Protein AF-A0A5K1AX09-F1 (afdb_monomer_lite)

Radius of gyration: 34.4 Å; chains: 1; bounding box: 72×37×93 Å

Structure (mmCIF, N/CA/C/O backbone):
data_AF-A0A5K1AX09-F1
#
_entry.id   AF-A0A5K1AX09-F1
#
loop_
_atom_site.group_PDB
_atom_site.id
_atom_site.type_symbol
_atom_site.label_atom_id
_atom_site.label_alt_id
_atom_site.label_comp_id
_atom_site.label_asym_id
_atom_site.label_entity_id
_atom_site.label_seq_id
_atom_site.pdbx_PDB_ins_code
_atom_site.Cartn_x
_atom_site.Cartn_y
_atom_site.Cartn_z
_atom_site.occupancy
_atom_site.B_iso_or_equiv
_atom_site.auth_seq_id
_atom_site.auth_comp_id
_atom_site.auth_asym_id
_atom_site.auth_atom_id
_atom_site.pdbx_PDB_model_num
ATOM 1 N N . ALA A 1 1 ? -47.171 2.361 64.788 1.00 69.62 1 ALA A N 1
ATOM 2 C CA . ALA A 1 1 ? -46.345 3.445 64.204 1.00 69.62 1 ALA A CA 1
ATOM 3 C C . ALA A 1 1 ? -44.841 3.192 64.384 1.00 69.62 1 ALA A C 1
ATOM 5 O O . ALA A 1 1 ? -44.137 3.129 63.385 1.00 69.62 1 ALA A O 1
ATOM 6 N N . ALA A 1 2 ? -44.357 2.967 65.613 1.00 79.81 2 ALA A N 1
ATOM 7 C CA . ALA A 1 2 ? -42.928 2.770 65.913 1.00 79.81 2 ALA A CA 1
ATOM 8 C C . ALA A 1 2 ? -42.267 1.562 65.208 1.00 79.81 2 ALA A C 1
ATOM 10 O O . ALA A 1 2 ? -41.155 1.669 64.701 1.00 79.81 2 ALA A O 1
ATOM 11 N N . GLU A 1 3 ? -42.975 0.436 65.109 1.00 83.31 3 GLU A N 1
ATOM 12 C CA . GLU A 1 3 ? -42.517 -0.792 64.431 1.00 83.31 3 GLU A CA 1
ATOM 13 C C . GLU A 1 3 ? -42.202 -0.556 62.936 1.00 83.31 3 GLU A C 1
ATOM 15 O O . GLU A 1 3 ? -41.121 -0.890 62.451 1.00 83.31 3 GLU A O 1
ATOM 20 N N . LYS A 1 4 ? -43.083 0.169 62.228 1.00 84.25 4 LYS A N 1
ATOM 21 C CA . LYS A 1 4 ? -42.869 0.574 60.826 1.00 84.25 4 LYS A CA 1
ATOM 22 C C . LYS A 1 4 ? -41.661 1.502 60.658 1.00 84.25 4 LYS A C 1
ATOM 24 O O . LYS A 1 4 ? -40.910 1.337 59.702 1.00 84.25 4 LYS A O 1
ATOM 29 N N . MET A 1 5 ? -41.441 2.445 61.581 1.00 84.81 5 MET A N 1
ATOM 30 C CA . MET A 1 5 ? -40.250 3.310 61.550 1.00 84.81 5 MET A CA 1
ATOM 31 C C . MET A 1 5 ? -38.957 2.508 61.735 1.00 84.81 5 MET A C 1
ATOM 33 O O . MET A 1 5 ? -37.967 2.779 61.058 1.00 84.81 5 MET A O 1
ATOM 37 N N . LYS A 1 6 ? -38.972 1.486 62.597 1.00 88.62 6 LYS A N 1
ATOM 38 C CA . LYS A 1 6 ? -37.817 0.611 62.837 1.00 88.62 6 LYS A CA 1
ATOM 39 C C . LYS A 1 6 ? -37.480 -0.244 61.609 1.00 88.62 6 LYS A C 1
ATOM 41 O O . LYS A 1 6 ? -36.315 -0.337 61.222 1.00 88.62 6 LYS A O 1
ATOM 46 N N . LEU A 1 7 ? -38.498 -0.805 60.953 1.00 89.56 7 LEU A N 1
ATOM 47 C CA . LEU A 1 7 ? -38.365 -1.534 59.685 1.00 89.56 7 LEU A CA 1
ATOM 48 C C . LEU A 1 7 ? -37.829 -0.646 58.554 1.00 89.56 7 LEU A C 1
ATOM 50 O O . LEU A 1 7 ? -36.934 -1.056 57.811 1.00 89.56 7 LEU A O 1
ATOM 54 N N . MET A 1 8 ? -38.324 0.589 58.452 1.00 86.19 8 MET A N 1
ATOM 55 C CA . MET A 1 8 ? -37.860 1.543 57.445 1.00 86.19 8 MET A CA 1
ATOM 56 C C . MET A 1 8 ? -36.400 1.952 57.686 1.00 86.19 8 MET A C 1
ATOM 58 O O . MET A 1 8 ? -35.600 1.933 56.754 1.00 86.19 8 MET A O 1
ATOM 62 N N . GLY A 1 9 ? -36.010 2.214 58.938 1.00 86.44 9 GLY A N 1
ATOM 63 C CA . GLY A 1 9 ? -34.618 2.504 59.304 1.00 86.44 9 GLY A CA 1
ATOM 64 C C . GLY A 1 9 ? -33.655 1.346 59.013 1.00 86.44 9 GLY A C 1
ATOM 65 O O . GLY A 1 9 ? -32.569 1.568 58.484 1.00 86.44 9 GLY A O 1
ATOM 66 N N . SER A 1 10 ? -34.077 0.105 59.283 1.00 85.38 10 SER A N 1
ATOM 67 C CA . SER A 1 10 ? -33.328 -1.120 58.949 1.00 85.38 10 SER A CA 1
ATOM 68 C C . SER A 1 10 ? -33.133 -1.294 57.440 1.00 85.38 10 SER A C 1
ATOM 70 O O . SER A 1 10 ? -32.051 -1.647 56.974 1.00 85.38 10 SER A O 1
ATOM 72 N N . THR A 1 11 ? -34.166 -1.002 56.652 1.00 85.00 11 THR A N 1
ATOM 73 C CA . THR A 1 11 ? -34.107 -1.130 55.190 1.00 85.00 11 THR A CA 1
ATOM 74 C C . THR A 1 11 ? -33.207 -0.055 54.575 1.00 85.00 11 THR A C 1
ATOM 76 O O . THR A 1 11 ? -32.390 -0.351 53.705 1.00 85.00 11 THR A O 1
ATOM 79 N N . LEU A 1 12 ? -33.289 1.182 55.074 1.00 82.06 12 LEU A N 1
ATOM 80 C CA . LEU A 1 12 ? -32.431 2.285 54.640 1.00 82.06 12 LEU A CA 1
ATOM 81 C C . LEU A 1 12 ? -30.962 2.066 55.025 1.00 82.06 12 LEU A C 1
ATOM 83 O O . LEU A 1 12 ? -30.083 2.365 54.220 1.00 82.06 12 LEU A O 1
ATOM 87 N N . SER A 1 13 ? -30.674 1.510 56.209 1.00 80.69 13 SER A N 1
ATOM 88 C CA . SER A 1 13 ? -29.291 1.217 56.608 1.00 80.69 13 SER A CA 1
ATOM 89 C C . SER A 1 13 ? -28.669 0.118 55.745 1.00 80.69 13 SER A C 1
ATOM 91 O O . SER A 1 13 ? -27.542 0.284 55.284 1.00 80.69 13 SER A O 1
ATOM 93 N N . LYS A 1 14 ? -29.419 -0.951 55.438 1.00 75.88 14 LYS A N 1
ATOM 94 C CA . LYS A 1 14 ? -28.987 -2.014 54.515 1.00 75.88 14 LYS A CA 1
ATOM 95 C C . LYS A 1 14 ? -28.760 -1.489 53.096 1.00 75.88 14 LYS A C 1
ATOM 97 O O . LYS A 1 14 ? -27.743 -1.799 52.487 1.00 75.88 14 LYS A O 1
ATOM 102 N N . SER A 1 15 ? -29.669 -0.653 52.591 1.00 70.06 15 SER A N 1
ATOM 103 C CA . SER A 1 15 ? -29.538 -0.018 51.272 1.00 70.06 15 SER A CA 1
ATOM 104 C C . SER A 1 15 ? -28.303 0.888 51.191 1.00 70.06 15 SER A C 1
ATOM 106 O O . SER A 1 15 ? -27.536 0.818 50.233 1.00 70.06 15 SER A O 1
ATOM 108 N N . ARG A 1 16 ? -28.032 1.672 52.242 1.00 68.00 16 ARG A N 1
ATOM 109 C CA . ARG A 1 16 ? -26.873 2.573 52.313 1.00 68.00 16 ARG A CA 1
ATOM 110 C C . ARG A 1 16 ? -25.532 1.839 52.190 1.00 68.00 16 ARG A C 1
ATOM 112 O O . ARG A 1 16 ? -24.611 2.384 51.592 1.00 68.00 16 ARG A O 1
ATOM 119 N N . VAL A 1 17 ? -25.431 0.604 52.690 1.00 64.75 17 VAL A N 1
ATOM 120 C CA . VAL A 1 17 ? -24.227 -0.234 52.530 1.00 64.75 17 VAL A CA 1
ATOM 121 C C . VAL A 1 17 ? -23.999 -0.621 51.062 1.00 64.75 17 VAL A C 1
ATOM 123 O O . VAL A 1 17 ? -22.859 -0.620 50.612 1.00 64.75 17 VAL A O 1
ATOM 126 N N . HIS A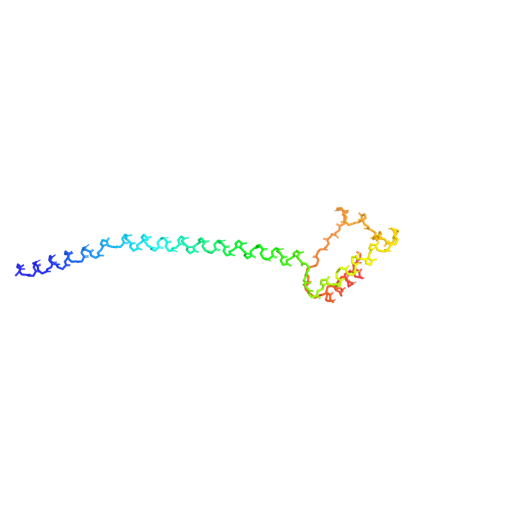 1 18 ? -25.056 -0.872 50.285 1.00 61.53 18 HIS A N 1
ATOM 127 C CA . HIS A 1 18 ? -24.938 -1.207 48.858 1.00 61.53 18 HIS A CA 1
ATOM 128 C C . HIS A 1 18 ? -24.734 0.008 47.943 1.00 61.53 18 HIS A C 1
ATOM 130 O O . HIS A 1 18 ? -24.102 -0.113 46.897 1.00 61.53 18 HIS A O 1
ATOM 136 N N . VAL A 1 19 ? -25.200 1.195 48.339 1.00 59.91 19 VAL A N 1
ATOM 137 C CA . VAL A 1 19 ? -24.968 2.445 47.587 1.00 59.91 19 VAL A CA 1
ATOM 138 C C . VAL A 1 19 ? -23.489 2.868 47.618 1.00 59.91 19 VAL A C 1
ATOM 140 O O . VAL A 1 19 ? -23.005 3.492 46.671 1.00 59.91 19 VAL A O 1
ATOM 143 N N . HIS A 1 20 ? -22.737 2.488 48.657 1.00 57.44 20 HIS A N 1
ATOM 144 C CA . HIS A 1 20 ? -21.318 2.836 48.798 1.00 57.44 20 HIS A CA 1
ATOM 145 C C . HIS A 1 20 ? -20.374 2.111 47.830 1.00 57.44 20 HIS A C 1
ATOM 147 O O . HIS A 1 20 ? -19.246 2.568 47.648 1.00 57.44 20 HIS A O 1
ATOM 153 N N . ASP A 1 21 ? -20.835 1.070 47.138 1.00 71.00 21 ASP A N 1
ATOM 154 C CA . ASP A 1 21 ? -20.000 0.340 46.181 1.00 71.00 21 ASP A CA 1
ATOM 155 C C . ASP A 1 21 ? -20.056 0.926 44.758 1.00 71.00 21 ASP A C 1
ATOM 157 O O . ASP A 1 21 ? -19.303 0.530 43.872 1.00 71.00 21 ASP A O 1
ATOM 161 N N . CYS A 1 22 ? -20.900 1.938 44.518 1.00 77.62 22 CYS A N 1
ATOM 162 C CA . CYS A 1 22 ? -21.002 2.603 43.215 1.00 77.62 22 CYS A CA 1
ATOM 163 C C . CYS A 1 22 ? -19.686 3.298 42.817 1.00 77.62 22 CYS A C 1
ATOM 165 O O . CYS A 1 22 ? -19.302 3.297 41.644 1.00 77.62 22 CYS A O 1
ATOM 167 N N . ALA A 1 23 ? -18.945 3.833 43.794 1.00 82.69 23 ALA A N 1
ATOM 168 C CA . ALA A 1 23 ? -17.617 4.396 43.568 1.00 82.69 23 ALA A CA 1
ATOM 169 C C . ALA A 1 23 ? -16.610 3.317 43.131 1.00 82.69 23 ALA A C 1
ATOM 171 O O . ALA A 1 23 ? -15.860 3.542 42.180 1.00 82.69 23 ALA A O 1
ATOM 172 N N . LEU A 1 24 ? -16.648 2.131 43.755 1.00 84.62 24 LEU A N 1
ATOM 173 C CA . LEU A 1 24 ? -15.807 0.987 43.389 1.00 84.62 24 LEU A CA 1
ATOM 174 C C . LEU A 1 24 ? -16.156 0.466 41.992 1.00 84.62 24 LEU A C 1
ATOM 176 O O . LEU A 1 24 ? -15.268 0.258 41.166 1.00 84.62 24 LEU A O 1
ATOM 180 N N . VAL A 1 25 ? -17.449 0.311 41.694 1.00 86.75 25 VAL A N 1
ATOM 181 C CA . VAL A 1 25 ? -17.942 -0.099 40.370 1.00 86.75 25 VAL A CA 1
ATOM 182 C C . VAL A 1 25 ? -17.512 0.910 39.305 1.00 86.75 25 VAL A C 1
ATOM 184 O O . VAL A 1 25 ? -16.978 0.520 38.269 1.00 86.75 25 VAL A O 1
ATOM 187 N N . THR A 1 26 ? -17.660 2.208 39.575 1.00 88.94 26 THR A N 1
ATOM 188 C CA . THR A 1 26 ? -17.232 3.282 38.666 1.00 88.94 26 THR A CA 1
ATOM 189 C C . THR A 1 26 ? -15.719 3.261 38.450 1.00 88.94 26 THR A C 1
ATOM 191 O O . THR A 1 26 ? -15.254 3.396 37.318 1.00 88.94 26 THR A O 1
ATOM 194 N N . GLN A 1 27 ? -14.933 3.065 39.511 1.00 90.56 27 GLN A N 1
ATOM 195 C CA . GLN A 1 27 ? -13.478 2.948 39.422 1.00 90.56 27 GLN A CA 1
ATOM 196 C C . GLN A 1 27 ? -13.067 1.724 38.598 1.00 90.56 27 GLN A C 1
ATOM 198 O O . GLN A 1 27 ? -12.196 1.835 37.735 1.00 90.56 27 GLN A O 1
ATOM 203 N N . ARG A 1 28 ? -13.729 0.581 38.802 1.00 92.12 28 ARG A N 1
ATOM 204 C CA . ARG A 1 28 ? -13.489 -0.644 38.036 1.00 92.12 28 ARG A CA 1
ATOM 205 C C . ARG A 1 28 ? -13.848 -0.468 36.563 1.00 92.12 28 ARG A C 1
ATOM 207 O O . ARG A 1 28 ? -13.047 -0.827 35.708 1.00 92.12 28 ARG A O 1
ATOM 214 N N . LEU A 1 29 ? -15.004 0.119 36.256 1.00 94.94 29 LEU A N 1
ATOM 215 C CA . LEU A 1 29 ? -15.412 0.419 34.879 1.00 94.94 29 LEU A CA 1
ATOM 216 C C . LEU A 1 29 ? -14.425 1.370 34.200 1.00 94.94 29 LEU A C 1
ATOM 218 O O . LEU A 1 29 ? -14.039 1.129 33.061 1.00 94.94 29 LEU A O 1
ATOM 222 N N . ARG A 1 30 ? -13.954 2.401 34.910 1.00 96.69 30 ARG A N 1
ATOM 223 C CA . ARG A 1 30 ? -12.937 3.325 34.394 1.00 96.69 30 ARG A CA 1
ATOM 224 C C . ARG A 1 30 ? -11.623 2.609 34.084 1.00 96.69 30 ARG A C 1
ATOM 226 O O . ARG A 1 30 ? -11.069 2.829 33.012 1.00 96.69 30 ARG A O 1
ATOM 233 N N . ALA A 1 31 ? -11.156 1.738 34.978 1.00 96.81 31 ALA A N 1
ATOM 234 C CA . ALA A 1 31 ? -9.950 0.942 34.753 1.00 96.81 31 ALA A CA 1
ATOM 235 C C . ALA A 1 31 ? -10.107 -0.014 33.556 1.00 96.81 31 ALA A C 1
ATOM 237 O O . ALA A 1 31 ? -9.209 -0.107 32.723 1.00 96.81 31 ALA A O 1
ATOM 238 N N . MET A 1 32 ? -11.267 -0.669 33.420 1.00 97.75 32 MET A N 1
ATOM 239 C CA . MET A 1 32 ? -11.566 -1.516 32.257 1.00 97.75 32 MET A CA 1
ATOM 240 C C . MET A 1 32 ? -11.580 -0.707 30.955 1.00 97.75 32 MET A C 1
ATOM 242 O O . MET A 1 32 ? -11.037 -1.161 29.954 1.00 97.75 32 MET A O 1
ATOM 246 N N . LEU A 1 33 ? -12.147 0.502 30.968 1.00 98.19 33 LEU A N 1
ATOM 247 C CA . LEU A 1 33 ? -12.208 1.371 29.793 1.00 98.19 33 LEU A CA 1
ATOM 248 C C . LEU A 1 33 ? -10.817 1.868 29.377 1.00 98.19 33 LEU A C 1
ATOM 250 O O . LEU A 1 33 ? -10.496 1.847 28.194 1.00 98.19 33 LEU A O 1
ATOM 254 N N . GLN A 1 34 ? -9.971 2.250 30.338 1.00 98.06 34 GLN A N 1
ATOM 255 C CA . GLN A 1 34 ? -8.574 2.615 30.076 1.00 98.06 34 GLN A CA 1
ATOM 256 C C . GLN A 1 34 ? -7.779 1.438 29.501 1.00 98.06 34 GLN A C 1
ATOM 258 O O . GLN A 1 34 ? -7.082 1.603 28.503 1.00 98.06 34 GLN A O 1
ATOM 263 N N . SER A 1 35 ? -7.933 0.245 30.081 1.00 98.00 35 SER A N 1
ATOM 264 C CA . SER A 1 35 ? -7.284 -0.971 29.582 1.00 98.00 35 SER A CA 1
ATOM 265 C C . SER A 1 35 ? -7.728 -1.318 28.155 1.00 98.00 35 SER A C 1
ATOM 267 O O . SER A 1 35 ? -6.888 -1.633 27.312 1.00 98.00 35 SER A O 1
ATOM 269 N N . ALA A 1 36 ? -9.025 -1.201 27.855 1.00 98.31 36 ALA A N 1
ATOM 270 C CA . ALA A 1 36 ? -9.553 -1.420 26.512 1.00 98.31 36 ALA A CA 1
ATOM 271 C C . ALA A 1 36 ? -9.040 -0.373 25.506 1.00 98.31 36 ALA A C 1
ATOM 273 O O . ALA A 1 36 ? -8.641 -0.740 24.402 1.00 98.31 36 ALA A O 1
ATOM 274 N N . ASP A 1 37 ? -8.995 0.913 25.875 1.00 98.12 37 ASP A N 1
ATOM 275 C CA . ASP A 1 37 ? -8.451 1.971 25.008 1.00 98.12 37 ASP A CA 1
ATOM 276 C C . ASP A 1 37 ? -6.967 1.729 24.698 1.00 98.12 37 ASP A C 1
ATOM 278 O O . ASP A 1 37 ? -6.527 1.858 23.555 1.00 98.12 37 ASP A O 1
ATOM 282 N N . GLU A 1 38 ? -6.186 1.300 25.689 1.00 98.19 38 GLU A N 1
ATOM 283 C CA . GLU A 1 38 ? -4.773 0.982 25.499 1.00 98.19 38 GLU A CA 1
ATOM 284 C C . GLU A 1 38 ? -4.569 -0.239 24.588 1.00 98.19 38 GLU A C 1
ATOM 286 O O . GLU A 1 38 ? -3.708 -0.218 23.700 1.00 98.19 38 GLU A O 1
ATOM 291 N N . GLN A 1 39 ? -5.425 -1.259 24.711 1.00 98.31 39 GLN A N 1
ATOM 292 C CA . GLN A 1 39 ? -5.437 -2.405 23.801 1.00 98.31 39 GLN A CA 1
ATOM 293 C C . GLN A 1 39 ? -5.772 -1.986 22.361 1.00 98.31 39 GLN A C 1
ATOM 295 O O . GLN A 1 39 ? -5.063 -2.369 21.428 1.00 98.31 39 GLN A O 1
ATOM 300 N N . VAL A 1 40 ? -6.794 -1.145 22.168 1.00 98.50 40 VAL A N 1
ATOM 301 C CA . VAL A 1 40 ? -7.169 -0.607 20.849 1.00 98.50 40 VAL A CA 1
ATOM 302 C C . VAL A 1 40 ? -6.035 0.227 20.255 1.00 98.50 40 VAL A C 1
ATOM 304 O O . VAL A 1 40 ? -5.705 0.073 19.077 1.00 98.50 40 VAL A O 1
ATOM 307 N N . ARG A 1 41 ? -5.382 1.080 21.052 1.00 98.38 41 ARG A N 1
ATOM 308 C CA . ARG A 1 41 ? -4.217 1.859 20.605 1.00 98.38 41 ARG A CA 1
ATOM 309 C C . ARG A 1 41 ? -3.064 0.958 20.175 1.00 9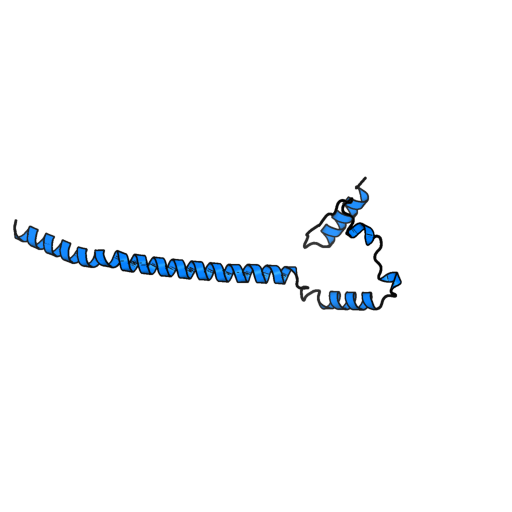8.38 41 ARG A C 1
ATOM 311 O O . ARG A 1 41 ? -2.445 1.234 19.147 1.00 98.38 41 ARG A O 1
ATOM 318 N N . SER A 1 42 ? -2.779 -0.101 20.930 1.00 98.31 42 SER A N 1
ATOM 319 C CA . SER A 1 42 ? -1.742 -1.081 20.589 1.00 98.31 42 SER A CA 1
ATOM 320 C C . SER A 1 42 ? -2.045 -1.782 19.261 1.00 98.31 42 SER A C 1
ATOM 322 O O . SER A 1 42 ? -1.220 -1.765 18.343 1.00 98.31 42 SER A O 1
ATOM 324 N N . LEU A 1 43 ? -3.272 -2.289 19.098 1.00 98.38 43 LEU A N 1
ATOM 325 C CA . LEU A 1 43 ? -3.719 -2.938 17.863 1.00 98.38 43 LEU A CA 1
ATOM 326 C C . LEU A 1 43 ? -3.683 -1.985 16.666 1.00 98.38 43 LEU A C 1
ATOM 328 O O . LEU A 1 43 ? -3.234 -2.363 15.587 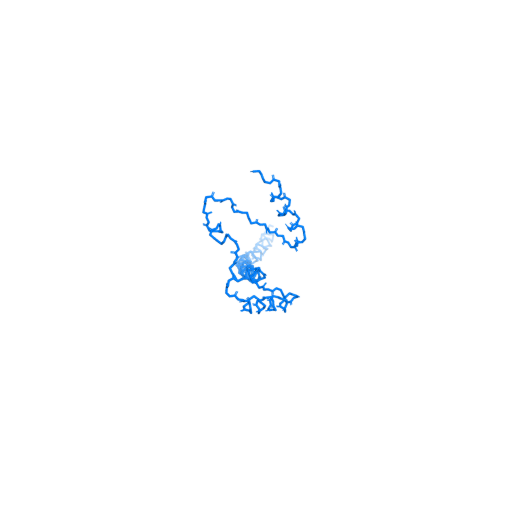1.00 98.38 43 LEU A O 1
ATOM 332 N N . LYS A 1 44 ? -4.079 -0.721 16.849 1.00 98.31 44 LYS A N 1
ATOM 333 C CA . LYS A 1 44 ? -4.006 0.295 15.793 1.00 98.31 44 LYS A CA 1
ATOM 334 C C . LYS A 1 44 ? -2.565 0.546 15.347 1.00 98.31 44 LYS A C 1
ATOM 336 O O . LYS A 1 44 ? -2.312 0.622 14.148 1.00 98.31 44 LYS A O 1
ATOM 341 N N . LYS A 1 45 ? -1.611 0.632 16.283 1.00 98.19 45 LYS A N 1
ATOM 342 C CA . LYS A 1 45 ? -0.179 0.755 15.950 1.00 98.19 45 LYS A CA 1
ATOM 343 C C . LYS A 1 45 ? 0.305 -0.447 15.137 1.00 98.19 45 LYS A C 1
ATOM 345 O O . LYS A 1 45 ? 0.955 -0.254 14.112 1.00 98.19 45 LYS A O 1
ATOM 350 N N . GLN A 1 46 ? -0.054 -1.664 15.549 1.00 98.12 46 GLN A N 1
ATOM 351 C CA . GLN A 1 46 ? 0.300 -2.885 14.824 1.00 98.12 46 GLN A CA 1
ATOM 352 C C . GLN A 1 46 ? -0.325 -2.923 13.421 1.00 98.12 46 GLN A C 1
ATOM 354 O O . GLN A 1 46 ? 0.369 -3.215 12.451 1.00 98.12 46 GLN A O 1
ATOM 359 N N . SER A 1 47 ? -1.603 -2.564 13.290 1.00 97.88 47 SER A N 1
ATOM 360 C CA . SER A 1 47 ? -2.310 -2.501 12.006 1.00 97.88 47 SER A CA 1
ATOM 361 C C . SER A 1 47 ? -1.649 -1.518 11.042 1.00 97.88 47 SER A C 1
ATOM 363 O O . SER A 1 47 ? -1.433 -1.847 9.875 1.00 97.88 47 SER A O 1
ATOM 365 N N . THR A 1 48 ? -1.298 -0.319 11.516 1.00 96.94 48 THR A N 1
ATOM 366 C CA . THR A 1 48 ? -0.598 0.679 10.696 1.00 96.94 48 THR A CA 1
ATOM 367 C C . THR A 1 48 ? 0.775 0.168 10.266 1.00 96.94 48 THR A C 1
ATOM 369 O O . THR A 1 48 ? 1.128 0.296 9.096 1.00 96.94 48 THR A O 1
ATOM 372 N N . PHE A 1 49 ? 1.529 -0.456 11.176 1.00 96.56 49 PHE A N 1
ATOM 373 C CA . PHE A 1 49 ? 2.830 -1.045 10.857 1.00 96.56 49 PHE A CA 1
ATOM 374 C C . PHE A 1 49 ? 2.721 -2.137 9.785 1.00 96.56 49 PHE A C 1
ATOM 376 O O . PHE A 1 49 ? 3.440 -2.092 8.791 1.00 96.56 49 PHE A O 1
ATOM 383 N N . LEU A 1 50 ? 1.789 -3.082 9.942 1.00 96.19 50 LEU A N 1
ATOM 384 C CA . LEU A 1 50 ? 1.584 -4.166 8.979 1.00 96.19 50 LEU A CA 1
ATOM 385 C C . LEU A 1 50 ? 1.105 -3.649 7.621 1.00 96.19 50 LEU A C 1
ATOM 387 O O . LEU A 1 50 ? 1.555 -4.146 6.594 1.00 96.19 50 LEU A O 1
ATOM 391 N N . SER A 1 51 ? 0.257 -2.618 7.601 1.00 94.38 51 SER A N 1
ATOM 392 C CA . SER A 1 51 ? -0.186 -1.983 6.353 1.00 94.38 51 SER A CA 1
ATOM 393 C C . SER A 1 51 ? 0.986 -1.327 5.617 1.00 94.38 51 SER A C 1
ATOM 395 O O . SER A 1 51 ? 1.143 -1.498 4.411 1.00 94.38 51 SER A O 1
ATOM 397 N N . GLN A 1 52 ? 1.853 -0.616 6.346 1.00 92.19 52 GLN A N 1
ATOM 398 C CA . GLN A 1 52 ? 3.066 -0.027 5.774 1.00 92.19 52 GLN A CA 1
ATOM 399 C C . GLN A 1 52 ? 4.056 -1.090 5.295 1.00 92.19 52 GLN A C 1
ATOM 401 O O . GLN A 1 52 ? 4.691 -0.904 4.260 1.00 92.19 52 GLN A O 1
ATOM 406 N N . LEU A 1 53 ? 4.193 -2.191 6.036 1.00 92.94 53 LEU A N 1
ATOM 407 C CA . LEU A 1 53 ? 5.035 -3.313 5.644 1.00 92.94 53 LEU A CA 1
ATOM 408 C C . LEU A 1 53 ? 4.513 -3.946 4.350 1.00 92.94 53 LEU A C 1
ATOM 410 O O . LEU A 1 53 ? 5.263 -4.052 3.389 1.00 92.94 53 LEU A O 1
ATOM 414 N N . ALA A 1 54 ? 3.219 -4.264 4.280 1.00 87.94 54 ALA A N 1
ATOM 415 C CA . ALA A 1 54 ? 2.590 -4.837 3.091 1.00 87.94 54 ALA A CA 1
ATOM 416 C C . ALA A 1 54 ? 2.723 -3.935 1.851 1.00 87.94 54 ALA A C 1
ATOM 418 O O . ALA A 1 54 ? 2.953 -4.440 0.759 1.00 87.94 54 ALA A O 1
ATOM 419 N N . ALA A 1 55 ? 2.640 -2.611 2.019 1.00 84.81 55 ALA A N 1
ATOM 420 C CA . ALA A 1 55 ? 2.824 -1.657 0.925 1.00 84.81 55 ALA A CA 1
ATOM 421 C C . ALA A 1 55 ? 4.281 -1.551 0.430 1.00 84.81 55 ALA A C 1
ATOM 423 O O . ALA A 1 55 ? 4.512 -1.173 -0.715 1.00 84.81 55 ALA A O 1
ATOM 424 N N . LYS A 1 56 ? 5.270 -1.841 1.287 1.00 85.38 56 LYS A N 1
ATOM 425 C CA . LYS A 1 56 ? 6.705 -1.713 0.966 1.00 85.38 56 LYS A CA 1
ATOM 426 C C . LYS A 1 56 ? 7.358 -3.031 0.558 1.00 85.38 56 LYS A C 1
ATOM 428 O O . LYS A 1 56 ? 8.381 -3.023 -0.121 1.00 85.38 56 LYS A O 1
ATOM 433 N N . THR A 1 57 ? 6.829 -4.156 1.021 1.00 89.50 57 THR A N 1
ATOM 434 C CA . THR A 1 57 ? 7.408 -5.476 0.780 1.00 89.50 57 THR A CA 1
ATOM 435 C C . THR A 1 57 ? 6.979 -6.022 -0.577 1.00 89.50 57 THR A C 1
ATOM 437 O O . THR A 1 57 ? 5.832 -5.890 -0.987 1.00 89.50 57 THR A O 1
ATOM 440 N N . ILE A 1 58 ? 7.906 -6.693 -1.262 1.00 87.81 58 ILE A N 1
ATOM 441 C CA . ILE A 1 58 ? 7.603 -7.449 -2.478 1.00 87.81 58 ILE A CA 1
ATOM 442 C C . ILE A 1 58 ? 6.861 -8.730 -2.070 1.00 87.81 58 ILE A C 1
ATOM 444 O O . ILE A 1 58 ? 7.433 -9.529 -1.323 1.00 87.81 58 ILE A O 1
ATOM 448 N N . PRO A 1 59 ? 5.625 -8.970 -2.547 1.00 88.25 59 PRO A N 1
ATOM 449 C CA . PRO A 1 59 ? 4.897 -10.190 -2.231 1.00 88.25 59 PRO A CA 1
ATOM 450 C C . PRO A 1 59 ? 5.695 -11.443 -2.606 1.00 88.25 59 PRO A C 1
ATOM 452 O O . PRO A 1 59 ? 6.270 -11.520 -3.693 1.00 88.25 59 PRO A O 1
ATOM 455 N N . ASN A 1 60 ? 5.664 -12.466 -1.745 1.00 86.75 60 ASN A N 1
ATOM 456 C CA . ASN A 1 60 ? 6.382 -13.729 -1.971 1.00 86.75 60 ASN A CA 1
ATOM 457 C C . ASN A 1 60 ? 6.057 -14.364 -3.333 1.00 86.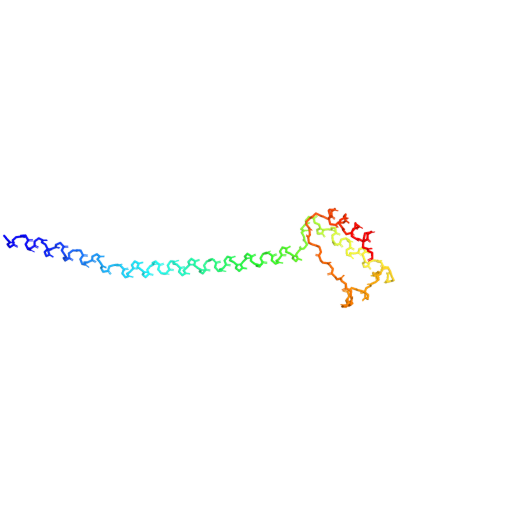75 60 ASN A C 1
ATOM 459 O O . ASN A 1 60 ? 6.944 -14.918 -3.976 1.00 86.75 60 ASN A O 1
ATOM 463 N N . ALA A 1 61 ? 4.812 -14.225 -3.804 1.00 88.81 61 ALA A N 1
ATOM 464 C CA . ALA A 1 61 ? 4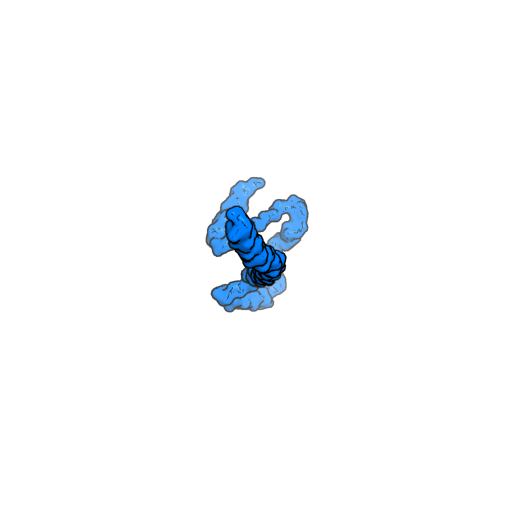.362 -14.749 -5.094 1.00 88.81 61 ALA A CA 1
ATOM 465 C C . ALA A 1 61 ? 5.157 -14.204 -6.296 1.00 88.81 61 ALA A C 1
ATOM 467 O O . ALA A 1 61 ? 5.295 -14.899 -7.299 1.00 88.81 61 ALA A O 1
ATOM 468 N N . ILE A 1 62 ? 5.706 -12.987 -6.198 1.00 90.25 62 ILE A N 1
ATOM 469 C CA . ILE A 1 62 ? 6.514 -12.368 -7.259 1.00 90.25 62 ILE A CA 1
ATOM 470 C C . ILE A 1 62 ? 7.983 -12.185 -6.863 1.00 90.25 62 ILE A C 1
ATOM 472 O O . ILE A 1 62 ? 8.765 -11.679 -7.661 1.00 90.25 62 ILE A O 1
ATOM 476 N N . HIS A 1 63 ? 8.390 -12.634 -5.672 1.00 92.25 63 HIS A N 1
ATOM 477 C CA . HIS A 1 63 ? 9.734 -12.413 -5.133 1.00 92.25 63 HIS A CA 1
ATOM 478 C C . HIS A 1 63 ? 10.845 -12.898 -6.078 1.00 92.25 63 HIS A C 1
ATOM 480 O O . HIS A 1 63 ? 11.740 -12.131 -6.437 1.00 92.25 63 HIS A O 1
ATOM 486 N N . CYS A 1 64 ? 10.755 -14.147 -6.551 1.00 94.56 64 CYS A N 1
ATOM 487 C CA . CYS A 1 64 ? 11.740 -14.711 -7.478 1.00 94.56 64 CYS A CA 1
ATOM 488 C C . CYS A 1 64 ? 11.763 -13.969 -8.821 1.00 94.56 64 CYS A C 1
ATOM 490 O O . CYS A 1 64 ? 12.829 -13.793 -9.411 1.00 94.56 64 CYS A O 1
ATOM 492 N N . LEU A 1 65 ? 10.599 -13.524 -9.308 1.00 94.12 65 LEU A N 1
ATOM 493 C CA . LEU A 1 65 ? 10.506 -12.743 -10.538 1.00 94.12 65 LEU A CA 1
ATOM 494 C C . LEU A 1 65 ? 11.199 -11.389 -10.364 1.00 94.12 65 LEU A C 1
ATOM 496 O O . LEU A 1 65 ? 12.059 -11.052 -11.173 1.00 94.12 65 LEU A O 1
ATOM 500 N N . SER A 1 66 ? 10.893 -10.656 -9.291 1.00 93.56 66 SER A N 1
ATOM 501 C CA . SER A 1 66 ? 11.546 -9.387 -8.966 1.00 93.56 66 SER A CA 1
ATOM 502 C C . SER A 1 66 ? 13.064 -9.546 -8.870 1.00 93.56 66 SER A C 1
ATOM 504 O O . SER A 1 66 ? 13.786 -8.802 -9.525 1.00 93.56 66 SER A O 1
ATOM 506 N N . MET A 1 67 ? 13.557 -10.562 -8.152 1.00 95.38 67 MET A N 1
ATOM 507 C CA . MET A 1 67 ? 14.995 -10.827 -8.026 1.00 95.38 67 MET A CA 1
ATOM 508 C C . MET A 1 67 ? 15.656 -11.114 -9.383 1.00 95.38 67 MET A C 1
ATOM 510 O O . MET A 1 67 ? 16.711 -10.560 -9.691 1.00 95.38 67 MET A O 1
ATOM 514 N N . ARG A 1 68 ? 15.027 -11.939 -10.232 1.00 97.06 68 ARG A N 1
ATOM 515 C CA . ARG A 1 68 ? 15.535 -12.232 -11.583 1.00 97.06 68 ARG A CA 1
ATOM 516 C C . ARG A 1 68 ? 15.560 -10.993 -12.471 1.00 97.06 68 ARG A C 1
ATOM 518 O O . ARG A 1 68 ? 16.536 -10.808 -13.191 1.00 97.06 68 ARG A O 1
ATOM 525 N N . LEU A 1 69 ? 14.526 -10.152 -12.417 1.00 95.06 69 LEU A N 1
ATOM 526 C CA . LEU A 1 69 ? 14.476 -8.894 -13.165 1.00 95.06 69 LEU A CA 1
ATOM 527 C C . LEU A 1 69 ? 15.567 -7.925 -12.696 1.00 95.06 69 LEU A C 1
ATOM 529 O O . LEU A 1 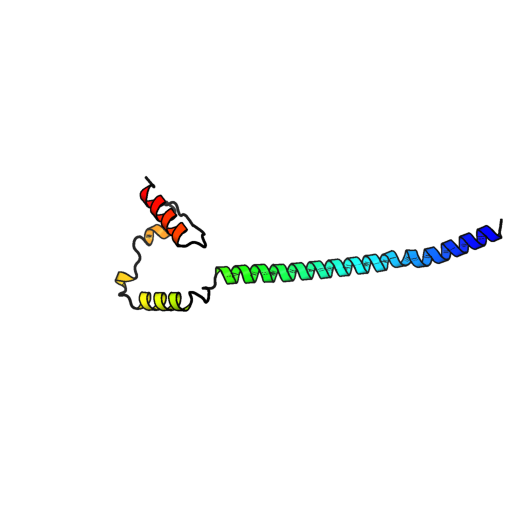69 ? 16.234 -7.323 -13.533 1.00 95.06 69 LEU A O 1
ATOM 533 N N . THR A 1 70 ? 15.812 -7.826 -11.385 1.00 94.75 70 THR A N 1
ATOM 534 C CA . THR A 1 70 ? 16.914 -7.024 -10.833 1.00 94.75 70 THR A CA 1
ATOM 535 C C . THR A 1 70 ? 18.268 -7.513 -11.342 1.00 94.75 70 THR A C 1
ATOM 537 O O . THR A 1 70 ? 19.065 -6.710 -11.823 1.00 94.75 70 THR A O 1
ATOM 540 N N . ILE A 1 71 ? 18.527 -8.823 -11.298 1.00 96.81 71 ILE A N 1
ATOM 541 C CA . ILE A 1 71 ? 19.774 -9.397 -11.825 1.00 96.81 71 ILE A CA 1
ATOM 542 C C . ILE A 1 71 ? 19.896 -9.112 -13.325 1.00 96.81 71 ILE A C 1
ATOM 544 O O . ILE A 1 71 ? 20.921 -8.601 -13.768 1.00 96.81 71 ILE A O 1
ATOM 548 N N . ALA A 1 72 ? 18.845 -9.389 -14.102 1.00 95.88 72 ALA A N 1
ATOM 549 C CA . ALA A 1 72 ? 18.835 -9.148 -15.541 1.00 95.88 72 ALA A CA 1
ATOM 550 C C . ALA A 1 72 ? 19.125 -7.678 -15.875 1.00 95.88 72 ALA A C 1
ATOM 552 O O . ALA A 1 72 ? 19.906 -7.410 -16.782 1.00 95.88 72 ALA A O 1
ATOM 553 N N . TYR A 1 73 ? 18.566 -6.737 -15.109 1.00 93.69 73 TYR A N 1
ATOM 554 C CA . TYR A 1 73 ? 18.836 -5.309 -15.260 1.00 93.69 73 TYR A CA 1
ATOM 555 C C . TYR A 1 73 ? 20.315 -4.968 -15.037 1.00 93.69 73 TYR A C 1
ATOM 557 O O . TYR A 1 73 ? 20.915 -4.285 -15.864 1.00 93.69 73 TYR A O 1
ATOM 565 N N . TYR A 1 74 ? 20.936 -5.462 -13.962 1.00 94.31 74 TYR A N 1
ATOM 566 C CA . TYR A 1 74 ? 22.350 -5.172 -13.686 1.00 94.31 74 TYR A CA 1
ATOM 567 C C . TYR A 1 74 ? 23.324 -5.879 -14.634 1.00 94.31 74 TYR A C 1
ATOM 569 O O . TYR A 1 74 ? 24.443 -5.401 -14.812 1.00 94.31 74 TYR A O 1
ATOM 577 N N . MET A 1 75 ? 22.888 -6.955 -15.289 1.00 95.94 75 MET A N 1
ATOM 578 C CA . MET A 1 75 ? 23.637 -7.616 -16.361 1.00 95.94 75 MET A CA 1
ATOM 579 C C . MET A 1 75 ? 23.619 -6.830 -17.684 1.00 95.94 75 MET A C 1
ATOM 581 O O . MET A 1 75 ? 24.384 -7.153 -18.592 1.00 95.94 75 MET A O 1
ATOM 585 N N . LEU A 1 76 ? 22.775 -5.799 -17.825 1.00 94.75 76 LEU A N 1
ATOM 586 C CA . LEU A 1 76 ? 22.753 -4.963 -19.025 1.00 94.75 76 LEU A CA 1
ATOM 587 C C . LEU A 1 76 ? 23.966 -4.013 -19.086 1.00 94.75 76 LEU A C 1
ATOM 589 O O . LEU A 1 76 ? 24.389 -3.458 -18.058 1.00 94.75 76 LEU A O 1
ATOM 593 N N . PRO A 1 77 ? 24.477 -3.723 -20.302 1.00 94.25 77 PRO A N 1
ATOM 594 C CA . PRO A 1 77 ? 25.439 -2.648 -20.518 1.00 94.25 77 PRO A CA 1
ATOM 595 C C . PRO A 1 77 ? 24.948 -1.326 -19.901 1.00 94.25 77 PRO A C 1
ATOM 597 O O . PRO A 1 77 ? 23.747 -1.047 -19.970 1.00 94.25 77 PRO A O 1
ATOM 600 N N . PRO A 1 78 ? 25.836 -0.488 -19.330 1.00 89.06 78 PRO A N 1
ATOM 601 C CA . PRO A 1 78 ? 25.451 0.770 -18.677 1.00 89.06 78 PRO A CA 1
ATOM 602 C C . PRO A 1 78 ? 24.566 1.681 -19.539 1.00 89.06 78 PRO A C 1
ATOM 604 O O . PRO A 1 78 ? 23.648 2.318 -19.032 1.00 89.06 78 PRO A O 1
ATOM 607 N N . GLU A 1 79 ? 24.804 1.701 -20.848 1.00 88.31 79 GLU A N 1
ATOM 608 C CA . GLU A 1 79 ? 24.030 2.471 -21.829 1.00 88.31 79 GLU A CA 1
ATOM 609 C C . GLU A 1 79 ? 22.558 2.043 -21.877 1.00 88.31 79 GLU A C 1
ATOM 611 O O . GLU A 1 79 ? 21.673 2.887 -21.962 1.00 88.31 79 GLU A O 1
ATOM 616 N N . LYS A 1 80 ? 22.290 0.737 -21.751 1.00 87.31 80 LYS A N 1
ATOM 617 C CA . LYS A 1 80 ? 20.938 0.156 -21.766 1.00 87.31 80 LYS A CA 1
ATOM 618 C C . LYS A 1 80 ? 20.236 0.217 -20.410 1.00 87.31 80 LYS A C 1
ATOM 620 O O . LYS A 1 80 ? 19.049 -0.077 -20.331 1.00 87.31 80 LYS A O 1
ATOM 625 N N . ARG A 1 81 ? 20.958 0.577 -19.345 1.00 88.94 81 ARG A N 1
ATOM 626 C CA . ARG A 1 81 ? 20.386 0.805 -18.009 1.00 88.94 81 ARG A CA 1
ATOM 627 C C . ARG A 1 81 ? 19.782 2.200 -17.857 1.00 88.94 81 ARG A C 1
ATOM 629 O O . ARG A 1 81 ? 19.035 2.435 -16.914 1.00 88.94 81 ARG A O 1
ATOM 636 N N . LYS A 1 82 ? 20.084 3.131 -18.767 1.00 83.62 82 LYS A N 1
ATOM 637 C CA . LYS A 1 82 ? 19.472 4.461 -18.760 1.00 83.62 82 LYS A CA 1
ATOM 638 C C . LYS A 1 82 ? 18.067 4.384 -19.347 1.00 83.62 82 LYS A C 1
ATOM 640 O O . LYS A 1 82 ? 17.901 4.098 -20.530 1.00 83.62 82 LYS A O 1
ATOM 645 N N . PHE A 1 83 ? 17.066 4.660 -18.517 1.00 81.44 83 PHE A N 1
ATOM 646 C CA . PHE A 1 83 ? 15.698 4.821 -18.992 1.00 81.44 83 PHE A CA 1
ATOM 647 C C . PHE A 1 83 ? 15.577 6.098 -19.837 1.00 81.44 83 PHE A C 1
ATOM 649 O O . PHE A 1 83 ? 16.240 7.098 -19.542 1.00 81.44 83 PHE A O 1
ATOM 656 N N . PRO A 1 84 ? 14.752 6.086 -20.896 1.00 82.94 84 PRO A N 1
ATOM 657 C CA . PRO A 1 84 ? 14.495 7.285 -21.679 1.00 82.94 84 PRO A CA 1
ATOM 658 C C . PRO A 1 84 ? 13.770 8.336 -20.827 1.00 82.94 84 PRO A C 1
ATOM 660 O O . PRO A 1 84 ? 12.891 7.993 -20.039 1.00 82.94 84 PRO A O 1
ATOM 663 N N . ASN A 1 85 ? 14.094 9.615 -21.039 1.00 84.25 85 ASN A N 1
ATOM 664 C CA . ASN A 1 85 ? 13.452 10.767 -20.390 1.00 84.25 85 ASN A CA 1
ATOM 665 C C . ASN A 1 85 ? 13.544 10.795 -18.847 1.00 84.25 85 ASN A C 1
ATOM 667 O O . ASN A 1 85 ? 12.610 11.255 -18.192 1.00 84.25 85 ASN A O 1
ATOM 671 N N . MET A 1 86 ? 14.637 10.310 -18.249 1.00 84.31 86 MET A N 1
ATOM 672 C CA . MET A 1 86 ? 14.838 10.380 -16.788 1.00 84.31 86 MET A CA 1
ATOM 673 C C . MET A 1 86 ? 14.737 11.812 -16.241 1.00 84.31 86 MET A C 1
ATOM 675 O O . MET A 1 86 ? 14.189 12.037 -15.171 1.00 84.31 86 MET A O 1
ATOM 679 N N . ASP A 1 87 ? 15.231 12.772 -17.012 1.00 85.81 87 ASP A N 1
ATOM 680 C CA . ASP A 1 87 ? 15.169 14.215 -16.789 1.00 85.81 87 ASP A CA 1
ATOM 681 C C . ASP A 1 87 ? 13.734 14.748 -16.646 1.00 85.81 87 ASP A C 1
ATOM 683 O O . ASP A 1 87 ? 13.499 15.675 -15.876 1.00 85.81 87 ASP A O 1
ATOM 687 N N . LYS A 1 88 ? 12.754 14.117 -17.302 1.00 87.31 88 LYS A N 1
ATOM 688 C CA . LYS A 1 88 ? 11.338 14.500 -17.195 1.00 87.31 88 LYS A CA 1
ATOM 689 C C . LYS A 1 88 ? 10.669 13.981 -15.929 1.00 87.31 88 LYS A C 1
ATOM 691 O O . LYS A 1 88 ? 9.602 14.471 -15.585 1.00 87.31 88 LYS A O 1
ATOM 696 N N . LEU A 1 89 ? 11.252 12.990 -15.250 1.00 85.38 89 LEU A N 1
ATOM 697 C CA . LEU A 1 89 ? 10.640 12.365 -14.073 1.00 85.38 89 LEU A CA 1
ATOM 698 C C . LEU A 1 89 ? 10.584 13.324 -12.876 1.00 85.38 89 LEU A C 1
ATOM 700 O O . LEU A 1 89 ? 9.684 13.228 -12.050 1.00 85.38 89 LEU A O 1
ATOM 704 N N . GLU A 1 90 ? 11.536 14.252 -12.802 1.00 86.12 90 GLU A N 1
ATOM 705 C CA . GLU A 1 90 ? 11.655 15.228 -11.715 1.00 86.12 90 GLU A CA 1
ATOM 706 C C . GLU A 1 90 ? 11.289 16.652 -12.157 1.00 86.12 90 GLU A C 1
ATOM 708 O O . GLU A 1 90 ? 11.355 17.576 -11.351 1.00 86.12 90 GLU A O 1
ATOM 713 N N . ASP A 1 91 ? 10.890 16.843 -13.420 1.00 91.44 91 ASP A N 1
ATOM 714 C CA . ASP A 1 91 ? 10.560 18.155 -13.970 1.00 91.44 91 ASP A CA 1
ATOM 715 C C . ASP A 1 91 ? 9.243 18.683 -13.369 1.00 91.44 91 ASP A C 1
ATOM 717 O O . ASP A 1 91 ? 8.170 18.147 -13.669 1.00 91.44 91 ASP A O 1
ATOM 721 N N . PRO A 1 92 ? 9.275 19.746 -12.543 1.00 91.31 92 PRO A N 1
ATOM 722 C CA . PRO A 1 92 ? 8.076 20.282 -11.909 1.00 91.31 92 PRO A CA 1
ATOM 723 C C . PRO A 1 92 ? 7.148 21.014 -12.891 1.00 91.31 92 PRO A C 1
ATOM 725 O O . PRO A 1 92 ? 6.026 21.349 -12.518 1.00 91.31 92 PRO A O 1
ATOM 728 N N . SER A 1 93 ? 7.595 21.289 -14.122 1.00 94.62 93 SER A N 1
ATOM 729 C CA . SER A 1 93 ? 6.774 21.922 -15.160 1.00 94.62 93 SER A CA 1
ATOM 730 C C . SER A 1 93 ? 5.815 20.948 -15.859 1.00 94.62 93 SER A C 1
ATOM 732 O O . SER A 1 93 ? 4.920 21.386 -16.584 1.00 94.62 93 SER A O 1
ATOM 734 N N . LEU A 1 94 ? 5.965 19.639 -15.622 1.00 90.69 94 LEU A N 1
ATOM 735 C CA . LEU A 1 94 ? 5.118 18.588 -16.184 1.00 90.69 94 LEU A CA 1
ATOM 736 C C . LEU A 1 94 ? 4.039 18.119 -15.200 1.00 90.69 94 LEU A C 1
ATOM 738 O O . LEU A 1 94 ? 4.186 18.192 -13.979 1.00 90.69 94 LEU A O 1
ATOM 742 N N . TYR A 1 95 ? 2.953 17.567 -15.745 1.00 89.06 95 TYR A N 1
ATOM 743 C CA . TYR A 1 95 ? 1.938 16.883 -14.949 1.00 89.06 95 TYR A CA 1
ATOM 744 C C . TYR A 1 95 ? 2.369 15.447 -14.639 1.00 89.06 95 TYR A C 1
ATOM 746 O O . TYR A 1 95 ? 2.499 14.614 -15.538 1.00 89.06 95 TYR A O 1
ATOM 754 N N . HIS A 1 96 ? 2.528 15.152 -13.349 1.00 89.31 96 HIS A N 1
ATOM 755 C CA . HIS A 1 96 ? 2.862 13.821 -12.845 1.00 89.31 96 HIS A CA 1
ATOM 756 C C . HIS A 1 96 ? 1.615 13.119 -12.317 1.00 89.31 96 HIS A C 1
ATOM 758 O O . HIS A 1 96 ? 0.966 13.601 -11.388 1.00 89.31 96 HIS A O 1
ATOM 764 N N . TYR A 1 97 ? 1.287 11.961 -12.890 1.00 88.06 97 TYR A N 1
ATOM 765 C CA . TYR A 1 97 ? 0.133 11.157 -12.487 1.00 88.06 97 TYR A CA 1
ATOM 766 C C . TYR A 1 97 ? 0.586 9.876 -11.784 1.00 88.06 97 TYR A C 1
ATOM 768 O O . TYR A 1 97 ? 1.397 9.121 -12.316 1.00 88.06 97 TYR A O 1
ATOM 776 N N . ALA A 1 98 ? 0.017 9.603 -10.608 1.00 88.38 98 ALA A N 1
ATOM 777 C CA . ALA A 1 98 ? 0.194 8.341 -9.895 1.00 88.38 98 ALA A CA 1
ATOM 778 C C . ALA A 1 98 ? -1.081 7.497 -10.016 1.00 88.38 98 ALA A C 1
ATOM 780 O O . ALA A 1 98 ? -2.146 7.898 -9.545 1.00 88.38 98 ALA A O 1
ATOM 781 N N . LEU A 1 99 ? -0.972 6.326 -10.647 1.00 87.94 99 LEU A N 1
ATOM 782 C CA . LEU A 1 99 ? -2.069 5.370 -10.779 1.00 87.94 99 LEU A CA 1
ATOM 783 C C . LEU A 1 99 ? -1.864 4.209 -9.804 1.00 87.94 99 LEU A C 1
ATOM 785 O O . LEU A 1 99 ? -0.895 3.461 -9.917 1.00 87.94 99 LEU A O 1
ATOM 789 N N . PHE A 1 100 ? -2.802 4.039 -8.875 1.00 85.75 100 PHE A N 1
ATOM 790 C CA . PHE A 1 100 ? -2.804 2.932 -7.922 1.00 85.75 100 PHE A CA 1
ATOM 791 C C . PHE A 1 100 ? -3.841 1.895 -8.352 1.00 85.75 100 PHE A C 1
ATOM 793 O O . PHE A 1 100 ? -5.034 2.184 -8.390 1.00 85.75 100 PHE A O 1
ATOM 800 N N . SER A 1 101 ? -3.389 0.689 -8.690 1.00 85.19 101 SER A N 1
ATOM 801 C CA . SER A 1 101 ? -4.261 -0.437 -9.023 1.00 85.19 101 SER A CA 1
ATOM 802 C C . SER A 1 101 ? -3.563 -1.753 -8.698 1.00 85.19 101 SER A C 1
ATOM 804 O O . SER A 1 101 ? -2.359 -1.899 -8.897 1.00 85.19 101 SER A O 1
ATOM 806 N N . ASP A 1 102 ? -4.336 -2.712 -8.209 1.00 83.81 102 ASP A N 1
ATOM 807 C CA . ASP A 1 102 ? -3.962 -4.116 -8.051 1.00 83.81 102 ASP A CA 1
ATOM 808 C C . ASP A 1 102 ? -4.097 -4.914 -9.364 1.00 83.81 102 ASP A C 1
ATOM 810 O O . ASP A 1 102 ? -3.556 -6.013 -9.487 1.00 83.81 102 ASP A O 1
ATOM 814 N N . ASN A 1 103 ? -4.762 -4.348 -10.375 1.00 88.12 103 ASN A N 1
ATOM 815 C CA . ASN A 1 103 ? -4.930 -4.946 -11.690 1.00 88.12 103 ASN A CA 1
ATOM 816 C C . ASN A 1 103 ? -3.971 -4.313 -12.708 1.00 88.12 103 ASN A C 1
ATOM 818 O O . ASN A 1 103 ? -4.277 -3.316 -13.366 1.00 88.12 103 ASN A O 1
ATOM 822 N N . VAL A 1 104 ? -2.810 -4.948 -12.873 1.00 86.62 104 VAL A N 1
ATOM 823 C CA . VAL A 1 104 ? -1.742 -4.496 -13.782 1.00 86.62 104 VAL A CA 1
ATOM 824 C C . VAL A 1 104 ? -2.228 -4.350 -15.231 1.00 86.62 104 VAL A C 1
ATOM 826 O O . VAL A 1 104 ? -1.822 -3.415 -15.921 1.00 86.62 104 VAL A O 1
ATOM 829 N N . LEU A 1 105 ? -3.125 -5.228 -15.697 1.00 90.56 105 LEU A N 1
ATOM 830 C CA . LEU A 1 105 ? -3.670 -5.163 -17.058 1.00 90.56 105 LEU A CA 1
ATOM 831 C C . LEU A 1 105 ? -4.582 -3.947 -17.235 1.00 90.56 105 LEU A C 1
ATOM 833 O O . LEU A 1 105 ? -4.430 -3.206 -18.203 1.00 90.56 105 LEU A O 1
ATOM 837 N N . ALA A 1 106 ? -5.485 -3.704 -16.283 1.00 94.06 106 ALA A N 1
ATOM 838 C CA . ALA A 1 106 ? -6.350 -2.528 -16.315 1.00 94.06 106 ALA A CA 1
ATOM 839 C C . ALA A 1 106 ? -5.528 -1.233 -16.254 1.00 94.06 106 ALA A C 1
ATOM 841 O O . ALA A 1 106 ? -5.756 -0.322 -17.050 1.00 94.06 106 ALA A O 1
ATOM 842 N N . ALA A 1 107 ? -4.522 -1.177 -15.374 1.00 94.88 107 ALA A N 1
ATOM 843 C CA . ALA A 1 107 ? -3.619 -0.036 -15.273 1.00 94.88 107 ALA A CA 1
ATOM 844 C C . ALA A 1 107 ? -2.879 0.230 -16.593 1.00 94.88 107 ALA A C 1
ATOM 846 O O . ALA A 1 107 ? -2.814 1.371 -17.045 1.00 94.88 107 ALA A O 1
ATOM 847 N N . SER A 1 108 ? -2.379 -0.822 -17.248 1.00 93.25 108 SER A N 1
ATOM 848 C CA . SER A 1 108 ? -1.704 -0.709 -18.543 1.00 93.25 108 SER A CA 1
ATOM 849 C C . SER A 1 108 ? -2.626 -0.164 -19.638 1.00 93.25 108 SER A C 1
ATOM 851 O O . SER A 1 108 ? -2.221 0.735 -20.375 1.00 93.25 108 SER A O 1
ATOM 853 N N . VAL A 1 109 ? -3.871 -0.646 -19.718 1.00 95.75 109 VAL A N 1
ATOM 854 C CA . VAL A 1 109 ? -4.859 -0.159 -20.695 1.00 95.75 109 VAL A CA 1
ATOM 855 C C . VAL A 1 109 ? -5.180 1.317 -20.464 1.00 95.75 109 VAL A C 1
ATOM 857 O O . VAL A 1 109 ? -5.186 2.092 -21.419 1.00 95.75 109 VAL A O 1
ATOM 860 N N . VAL A 1 110 ? -5.399 1.721 -19.208 1.00 94.94 110 VAL A N 1
ATOM 861 C CA . VAL A 1 110 ? -5.665 3.122 -18.847 1.00 94.94 110 VAL A CA 1
ATOM 862 C C . VAL A 1 110 ? -4.488 4.010 -19.235 1.00 94.94 110 VAL A C 1
ATOM 864 O O . VAL A 1 110 ? -4.690 5.016 -19.906 1.00 94.94 110 VAL A O 1
ATOM 867 N N . VAL A 1 111 ? -3.259 3.632 -18.873 1.00 93.56 111 VAL A N 1
ATOM 868 C CA . VAL A 1 111 ? -2.056 4.404 -19.223 1.00 93.56 111 VAL A CA 1
ATOM 869 C C . VAL A 1 111 ? -1.911 4.529 -20.739 1.00 93.56 111 VAL A C 1
ATOM 871 O O . VAL A 1 111 ? -1.719 5.636 -21.237 1.00 93.56 111 VAL A O 1
ATOM 874 N N . ASN A 1 112 ? -2.067 3.431 -21.483 1.00 93.88 112 ASN A N 1
ATOM 875 C CA . ASN A 1 112 ? -1.945 3.451 -22.939 1.00 93.88 112 ASN A CA 1
ATOM 876 C C . ASN A 1 112 ? -3.016 4.340 -23.589 1.00 93.88 112 ASN A C 1
ATOM 878 O O . ASN A 1 112 ? -2.707 5.169 -24.440 1.00 93.88 112 ASN A O 1
ATOM 882 N N . SER A 1 113 ? -4.267 4.230 -23.136 1.00 94.81 113 SER A N 1
ATOM 883 C CA . SER A 1 113 ? -5.360 5.079 -23.613 1.00 94.81 113 SER A CA 1
ATOM 884 C C . SER A 1 113 ? -5.108 6.554 -23.302 1.00 94.81 113 SER A C 1
ATOM 886 O O . SER A 1 113 ? -5.332 7.402 -24.163 1.00 94.81 113 SER A O 1
ATOM 888 N N . THR A 1 114 ? -4.627 6.878 -22.100 1.00 92.44 114 THR A N 1
ATOM 889 C CA . THR A 1 114 ? -4.306 8.257 -21.710 1.00 92.44 114 THR A CA 1
ATOM 890 C C . THR A 1 114 ? -3.210 8.832 -22.595 1.00 92.44 114 THR A C 1
ATOM 892 O O . THR A 1 114 ? -3.378 9.928 -23.109 1.00 92.44 114 THR A O 1
ATOM 895 N N . ILE A 1 115 ? -2.129 8.088 -22.844 1.00 89.44 115 ILE A N 1
ATOM 896 C CA . ILE A 1 115 ? -1.038 8.539 -23.721 1.00 89.44 115 ILE A CA 1
ATOM 897 C C . ILE A 1 115 ? -1.542 8.762 -25.153 1.00 89.44 115 ILE A C 1
ATOM 899 O O . ILE A 1 115 ? -1.184 9.754 -25.777 1.00 89.44 115 ILE A O 1
ATOM 903 N N . MET A 1 116 ? -2.388 7.866 -25.670 1.00 94.44 116 MET A N 1
ATOM 904 C CA . MET A 1 116 ? -2.927 7.976 -27.030 1.00 94.44 116 MET A CA 1
ATOM 905 C C . MET A 1 116 ? -3.903 9.144 -27.218 1.00 94.44 116 MET A C 1
ATOM 907 O O . MET A 1 116 ? -4.029 9.648 -28.331 1.00 94.44 116 MET A O 1
ATOM 911 N N . ASN A 1 117 ? -4.627 9.536 -26.168 1.00 93.50 117 ASN A N 1
ATOM 912 C CA . ASN A 1 117 ? -5.683 10.550 -26.253 1.00 93.50 117 ASN A CA 1
ATOM 913 C C . ASN A 1 117 ? -5.300 11.896 -25.620 1.00 93.50 117 ASN A C 1
ATOM 915 O O . ASN A 1 117 ? -6.036 12.870 -25.790 1.00 93.50 117 ASN A O 1
ATOM 919 N N . ALA A 1 118 ? -4.179 11.968 -24.900 1.00 84.38 118 ALA A N 1
ATOM 920 C CA . ALA A 1 118 ? -3.608 13.226 -24.442 1.00 84.38 118 ALA A CA 1
ATOM 921 C C . ALA A 1 118 ? -3.170 14.042 -25.670 1.00 84.38 118 ALA A C 1
ATOM 923 O O . ALA A 1 118 ? -2.367 13.573 -26.477 1.00 84.38 118 ALA A O 1
ATOM 924 N N . LYS A 1 119 ? -3.754 15.234 -25.830 1.00 60.62 119 LYS A N 1
ATOM 925 C CA . LYS A 1 119 ? -3.415 16.210 -26.873 1.00 60.62 119 LYS A CA 1
ATOM 926 C C . LYS A 1 119 ? -2.434 17.241 -26.347 1.00 60.62 119 LYS A C 1
ATOM 928 O O . LYS A 1 119 ? -2.640 17.681 -25.194 1.00 60.62 119 LYS A O 1
#

pLDDT: mean 88.85, std 8.76, range [57.44, 98.5]

InterPro domains:
  IPR029993 Plant galacturonosyltransferase GAUT [PTHR32116] (2-119)

Organism: NCBI:txid210225

Secondary structure (DSSP, 8-state):
-HHHHHHHHHHHHHHHHHHTTHHHHHHHHHHHHHHHHHHHHHHHHHHHHHHHHHHHSPPHHHHHHHHHHHHHHHTS-GGGGS-TTHHHHS-TTSPP-----S-HHHHHHHHHHHHHH--

Sequence (119 aa):
AAEKMKLMGSTLSKSRVHVHDCALVTQRLRAMLQSADEQVRSLKKQSTFLSQLAAKTIPNAIHCLSMRLTIAYYMLPPEKRKFPNMDKLEDPSLYHYALFSDNVLAASVVVNSTIMNAK

Foldseek 3Di:
DVVVVVVVVVVVVVVVVVVVCVVVVVVVVVVVVVVVVVVVVVVVVVVVVVVVCVVPDDDPVCVVVVVVVVVVLVPDDPVVNDDPPPVVVPDPVDDDDDDDDPDPVVVVVVVVVCVVPPD